Protein AF-A0A953XYM0-F1 (afdb_monomer)

Mean predicted aligned error: 4.07 Å

Nearest PDB structures (foldseek):
  1s94-assembly1_A  TM=3.712E-01  e=4.699E+00  Doryteuthis pealeii

pLDDT: mean 93.39, std 11.81, range [33.66, 98.81]

Foldseek 3Di:
DQLAQAPVQWDDDPNDIDGDDSPPDDDDDPLLSVLLHLLHPDAQVVSVVCVVVVLVVVLVVCVVVPNDVVVCVCSVLVSLLSLVRQLVVLVVDLVVPPPDDNVSSVSSNVSSVSSCVVSVNVVSNVPPDDPDDPD

Secondary structure (DSSP, 8-state):
--S---GGGEEEETTEEEE--GGG--SS-THHHHHHHHHHHS-HHHHHHHHHHHHHHHHHHHHHTT--GGGGTTHHHHHHHHTHHHHHHHHHHHHH-SSS-HHHHHHHHHHHHHHHHHTTHHHHHHHS-------

Solvent-accessible surface area (backbone atoms only — not comparable to full-atom values): 7476 Å² total; per-residue (Å²): 66,52,71,62,51,36,65,87,29,52,48,77,56,96,92,35,82,45,80,54,79,66,86,59,53,46,92,69,67,63,51,39,36,52,27,24,25,46,28,47,63,37,57,60,71,58,33,71,73,41,46,66,61,51,50,51,51,51,53,50,51,40,47,74,73,66,48,59,65,84,83,53,74,56,53,67,54,53,26,28,24,29,24,46,51,45,24,51,55,28,47,51,48,51,71,71,47,88,79,59,61,66,72,58,30,53,52,35,28,54,23,10,45,48,47,23,63,78,49,46,6,70,57,35,53,71,72,43,80,76,84,71,79,86,124

Radius of gyration: 15.24 Å; Cα contacts (8 Å, |Δi|>4): 148; chains: 1; bounding box: 33×37×41 Å

Structure (mmCIF, N/CA/C/O backbone):
data_AF-A0A953XYM0-F1
#
_entry.id   AF-A0A953XYM0-F1
#
loop_
_atom_site.group_PDB
_atom_site.id
_atom_site.type_symbol
_atom_site.label_atom_id
_atom_site.label_alt_id
_atom_site.label_comp_id
_atom_site.label_asym_id
_atom_site.label_entity_id
_atom_site.label_seq_id
_atom_site.pdbx_PDB_ins_code
_atom_site.Cartn_x
_atom_site.Cartn_y
_atom_site.Cartn_z
_atom_site.occupancy
_atom_site.B_iso_or_equiv
_atom_site.auth_seq_id
_atom_site.auth_comp_id
_atom_site.auth_asym_id
_atom_site.auth_atom_id
_atom_site.pdbx_PDB_model_num
ATOM 1 N N . VAL A 1 1 ? 3.223 -4.809 11.504 1.00 93.81 1 VAL A N 1
ATOM 2 C CA . VAL A 1 1 ? 3.077 -4.682 10.037 1.00 93.81 1 VAL A CA 1
ATOM 3 C C . VAL A 1 1 ? 3.805 -5.824 9.365 1.00 93.81 1 VAL A C 1
ATOM 5 O O . VAL A 1 1 ? 4.857 -6.210 9.865 1.00 93.81 1 VAL A O 1
ATOM 8 N N . HIS A 1 2 ? 3.210 -6.389 8.319 1.00 97.12 2 HIS A N 1
ATOM 9 C CA . HIS A 1 2 ? 3.734 -7.498 7.519 1.00 97.12 2 HIS A CA 1
ATOM 10 C C . HIS A 1 2 ? 4.937 -7.076 6.679 1.00 97.12 2 HIS A C 1
ATOM 12 O O . HIS A 1 2 ? 5.897 -7.828 6.566 1.00 97.12 2 HIS A O 1
ATOM 18 N N . HIS A 1 3 ? 4.886 -5.862 6.129 1.00 94.38 3 HIS A N 1
ATOM 19 C CA . HIS A 1 3 ? 5.962 -5.221 5.384 1.00 94.38 3 HIS A CA 1
ATOM 20 C C . HIS A 1 3 ? 6.309 -5.848 4.024 1.00 94.38 3 HIS A C 1
ATOM 22 O O . HIS A 1 3 ? 7.331 -5.501 3.449 1.00 94.38 3 HIS A O 1
ATOM 28 N N . ASP A 1 4 ? 5.457 -6.728 3.490 1.00 94.94 4 ASP A N 1
ATOM 29 C CA . ASP A 1 4 ? 5.670 -7.351 2.173 1.00 94.94 4 ASP A CA 1
ATOM 30 C C . ASP A 1 4 ? 4.362 -7.862 1.544 1.00 94.94 4 ASP A C 1
ATOM 32 O O . ASP A 1 4 ? 4.236 -9.005 1.109 1.00 94.94 4 ASP A O 1
ATOM 36 N N . CYS A 1 5 ? 3.325 -7.023 1.550 1.00 94.38 5 CYS A N 1
ATOM 37 C CA . CYS A 1 5 ? 1.963 -7.396 1.145 1.00 94.38 5 CYS A CA 1
ATOM 38 C C . CYS A 1 5 ? 1.764 -7.442 -0.385 1.00 94.38 5 CYS A C 1
ATOM 40 O O . CYS A 1 5 ? 0.733 -6.989 -0.883 1.00 94.38 5 CYS A O 1
ATOM 42 N N . HIS A 1 6 ? 2.741 -7.934 -1.150 1.00 92.38 6 HIS A N 1
ATOM 43 C CA . HIS A 1 6 ? 2.617 -8.056 -2.605 1.00 92.38 6 HIS A CA 1
ATOM 44 C C . HIS A 1 6 ? 1.702 -9.229 -3.007 1.00 92.38 6 HIS A C 1
ATOM 46 O O . HIS A 1 6 ? 1.473 -10.140 -2.207 1.00 92.38 6 HIS A O 1
ATOM 52 N N . PRO A 1 7 ? 1.214 -9.283 -4.265 1.00 89.00 7 PRO A N 1
ATOM 53 C CA . PRO A 1 7 ? 0.315 -10.348 -4.723 1.00 89.00 7 PRO A CA 1
ATOM 54 C C . PRO A 1 7 ? 0.812 -11.782 -4.505 1.00 89.00 7 PRO A C 1
ATOM 56 O O . PRO A 1 7 ? -0.004 -12.691 -4.398 1.00 89.00 7 PRO A O 1
ATOM 59 N N . GLY A 1 8 ? 2.130 -11.997 -4.455 1.00 90.50 8 GLY A N 1
ATOM 60 C CA . GLY A 1 8 ? 2.722 -13.322 -4.239 1.00 90.50 8 GLY A CA 1
ATOM 61 C C . GLY A 1 8 ? 2.561 -13.836 -2.806 1.00 90.50 8 G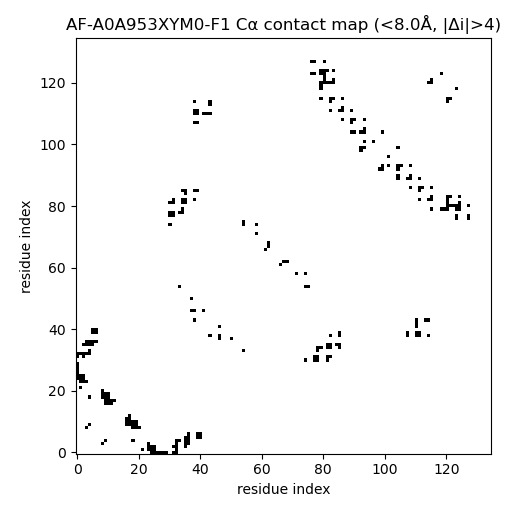LY A C 1
ATOM 62 O O . GLY A 1 8 ? 2.559 -15.047 -2.607 1.00 90.50 8 GLY A O 1
ATOM 63 N N . ASN A 1 9 ? 2.335 -12.935 -1.844 1.00 95.00 9 ASN A N 1
ATOM 64 C CA . ASN A 1 9 ? 2.102 -13.259 -0.436 1.00 95.00 9 ASN A CA 1
ATOM 65 C C . ASN A 1 9 ? 0.612 -13.302 -0.066 1.00 95.00 9 ASN A C 1
ATOM 67 O O . ASN A 1 9 ? 0.262 -13.444 1.106 1.00 95.00 9 ASN A O 1
ATOM 71 N N . LEU A 1 10 ? -0.288 -13.210 -1.051 1.00 93.88 10 LEU A N 1
ATOM 72 C CA . LEU A 1 10 ? -1.726 -13.364 -0.854 1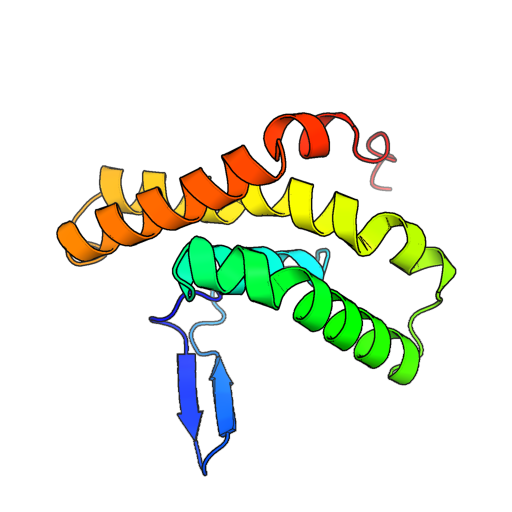.00 93.88 10 LEU A CA 1
ATOM 73 C C . LEU A 1 10 ? -2.182 -14.765 -1.249 1.00 93.88 10 LEU A C 1
ATOM 75 O O . LEU A 1 10 ? -1.878 -15.264 -2.330 1.00 93.88 10 LEU A O 1
ATOM 79 N N . TYR A 1 11 ? -3.003 -15.371 -0.400 1.00 94.88 11 TYR A N 1
ATOM 80 C CA . TYR A 1 11 ? -3.692 -16.617 -0.717 1.00 94.88 11 TYR A CA 1
ATOM 81 C C . TYR A 1 11 ? -5.147 -16.575 -0.255 1.00 94.88 11 TYR A C 1
ATOM 83 O O . TYR A 1 11 ? -5.549 -15.742 0.558 1.00 94.88 11 TYR A O 1
ATOM 91 N N . TRP A 1 12 ? -5.948 -17.496 -0.787 1.00 96.06 12 TRP A N 1
ATOM 92 C CA . TRP A 1 12 ? -7.354 -17.645 -0.429 1.00 96.06 12 TRP A CA 1
ATOM 93 C C . TRP A 1 12 ? -7.560 -18.894 0.421 1.00 96.06 12 TRP A C 1
ATOM 95 O O . TRP A 1 12 ? -7.130 -19.986 0.054 1.00 96.06 12 TRP A O 1
ATOM 105 N N . SER A 1 13 ? -8.263 -18.741 1.542 1.00 95.19 13 SER A N 1
ATOM 106 C CA . SER A 1 13 ? -8.652 -19.844 2.421 1.00 95.19 13 SER A CA 1
ATOM 107 C C . SER A 1 13 ? -10.104 -19.684 2.850 1.00 95.19 13 SER A C 1
ATOM 109 O O . SER A 1 13 ? -10.492 -18.649 3.395 1.00 95.19 13 SER A O 1
ATOM 111 N N . ALA A 1 14 ? -10.929 -20.696 2.563 1.00 95.12 14 ALA A N 1
ATOM 112 C CA . ALA A 1 14 ? -12.370 -20.688 2.837 1.00 95.12 14 ALA A CA 1
ATOM 113 C C . ALA A 1 14 ? -13.080 -19.393 2.369 1.00 95.12 14 ALA A C 1
ATOM 115 O O . ALA A 1 14 ? -13.873 -18.805 3.102 1.00 95.12 14 ALA A O 1
ATOM 116 N N . GLY A 1 15 ? -12.750 -18.916 1.161 1.00 95.56 15 GLY A N 1
ATOM 117 C CA . GLY A 1 15 ? -13.343 -17.710 0.567 1.00 95.56 15 GLY A CA 1
ATOM 118 C C . GLY A 1 15 ? -12.869 -16.380 1.164 1.00 95.56 15 GLY A C 1
ATOM 119 O O . GLY A 1 15 ? -13.441 -15.341 0.847 1.00 95.56 15 GLY A O 1
ATOM 120 N N . ARG A 1 16 ? -11.840 -16.384 2.022 1.00 95.44 16 ARG A N 1
ATOM 121 C CA . ARG A 1 16 ? -11.265 -15.176 2.634 1.00 95.44 16 ARG A CA 1
ATOM 122 C C . ARG A 1 16 ? -9.799 -14.995 2.241 1.00 95.44 16 ARG A C 1
ATOM 124 O O . ARG A 1 16 ? -9.097 -16.005 2.120 1.00 95.44 16 ARG A O 1
ATOM 131 N N . PRO A 1 17 ? -9.336 -13.747 2.047 1.00 94.12 17 PRO A N 1
ATOM 132 C CA . PRO A 1 17 ? -7.940 -13.501 1.743 1.00 94.12 17 PRO A CA 1
ATOM 133 C C . PRO A 1 17 ? -7.123 -13.636 3.027 1.00 94.12 17 PRO A C 1
ATOM 135 O O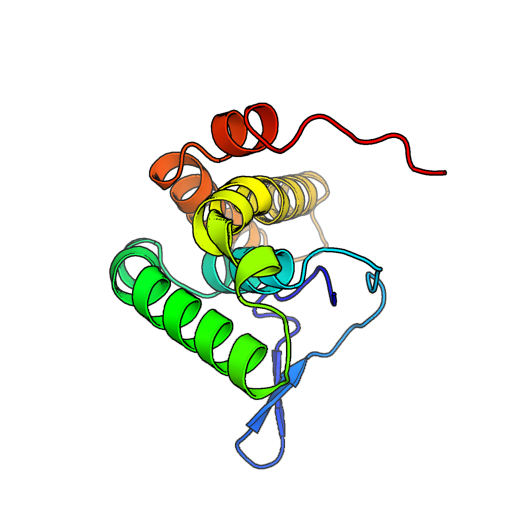 . PRO A 1 17 ? -7.597 -13.304 4.118 1.00 94.12 17 PRO A O 1
ATOM 138 N N . ALA A 1 18 ? -5.894 -14.106 2.892 1.00 94.19 18 ALA A N 1
ATOM 139 C CA . ALA A 1 18 ? -4.929 -14.185 3.973 1.00 94.19 18 ALA A CA 1
ATOM 140 C C . ALA A 1 18 ? -3.518 -13.901 3.448 1.00 94.19 18 ALA A C 1
ATOM 142 O O . ALA A 1 18 ? -3.251 -14.028 2.252 1.00 94.19 18 ALA A O 1
ATOM 143 N N . LEU A 1 19 ? -2.638 -13.505 4.367 1.00 95.38 19 LEU A N 1
ATOM 144 C CA . LEU A 1 19 ? -1.231 -13.230 4.100 1.00 95.38 19 LEU A CA 1
ATOM 145 C C . LEU A 1 19 ? -0.365 -14.405 4.558 1.00 95.38 19 LEU A C 1
ATOM 147 O O . LEU A 1 19 ? -0.600 -14.978 5.631 1.00 95.38 19 LEU A O 1
ATOM 151 N N . LEU A 1 20 ? 0.619 -14.757 3.742 1.00 95.50 20 LEU A N 1
ATOM 152 C CA . LEU A 1 20 ? 1.695 -15.690 4.073 1.00 95.50 20 LEU A CA 1
ATOM 153 C C . LEU A 1 20 ? 3.030 -14.945 4.116 1.00 95.50 20 LEU A C 1
ATOM 155 O O . LEU A 1 20 ? 3.094 -13.793 3.725 1.00 95.50 20 LEU A O 1
ATOM 159 N N . ASP A 1 21 ? 4.081 -15.626 4.564 1.00 94.94 21 ASP A N 1
ATOM 160 C CA . ASP A 1 21 ? 5.440 -15.080 4.615 1.00 94.94 21 ASP A CA 1
ATOM 161 C C . ASP A 1 21 ? 5.629 -13.869 5.555 1.00 94.94 21 ASP A C 1
ATOM 163 O O . ASP A 1 21 ? 5.829 -12.720 5.170 1.00 94.94 21 ASP A O 1
ATOM 167 N N . TRP A 1 22 ? 5.619 -14.162 6.855 1.00 96.56 22 TRP A N 1
ATOM 168 C CA . TRP A 1 22 ? 5.775 -13.171 7.924 1.00 96.56 22 TRP A CA 1
ATOM 169 C C . TRP A 1 22 ? 7.240 -12.817 8.240 1.00 96.56 22 TRP A C 1
ATOM 171 O O . TRP A 1 22 ? 7.517 -12.278 9.313 1.00 96.56 22 TRP A O 1
ATOM 181 N N . GLN A 1 23 ? 8.198 -13.125 7.358 1.00 95.69 23 GLN A N 1
ATOM 182 C CA . GLN A 1 23 ? 9.629 -12.981 7.665 1.00 95.69 23 GLN A CA 1
ATOM 183 C C . GLN A 1 23 ? 10.093 -11.523 7.848 1.00 95.69 23 GLN A C 1
ATOM 185 O O . GLN A 1 23 ? 11.082 -11.282 8.537 1.00 95.69 23 GLN A O 1
ATOM 190 N N . LEU A 1 24 ? 9.364 -10.547 7.288 1.00 95.06 24 LEU A N 1
ATOM 191 C CA . LEU A 1 24 ? 9.666 -9.109 7.399 1.00 95.06 24 LEU A CA 1
ATOM 192 C C . LEU A 1 24 ? 8.812 -8.368 8.444 1.00 95.06 24 LEU A C 1
ATOM 194 O O . LEU A 1 24 ? 8.795 -7.133 8.483 1.00 95.06 24 LEU A O 1
ATOM 198 N N . VAL A 1 25 ? 8.116 -9.103 9.320 1.00 96.81 25 VAL A N 1
ATOM 199 C CA . VAL A 1 25 ? 7.240 -8.505 10.332 1.00 96.81 25 VAL A CA 1
ATOM 200 C C . VAL A 1 25 ? 7.998 -7.545 11.253 1.00 96.81 25 VAL A C 1
ATOM 202 O O . VAL A 1 25 ? 9.063 -7.855 11.788 1.00 96.81 25 VAL A O 1
ATOM 205 N N . ARG A 1 26 ? 7.425 -6.359 11.480 1.00 93.94 26 ARG A N 1
ATOM 206 C CA . ARG A 1 26 ? 8.015 -5.337 12.362 1.00 93.94 26 ARG A CA 1
ATOM 207 C C . ARG A 1 26 ? 6.974 -4.433 13.017 1.00 93.94 26 ARG A C 1
ATOM 209 O O . ARG A 1 26 ? 5.802 -4.409 12.628 1.00 93.94 26 ARG A O 1
ATOM 216 N N . ILE A 1 27 ? 7.414 -3.675 14.021 1.00 95.94 27 ILE A N 1
ATOM 217 C CA . ILE A 1 27 ? 6.647 -2.569 14.608 1.00 95.94 27 ILE A CA 1
ATOM 218 C C . ILE A 1 27 ? 6.757 -1.361 13.672 1.00 95.94 27 ILE A C 1
ATOM 220 O O . ILE A 1 27 ? 7.846 -1.030 13.206 1.00 95.94 27 ILE A O 1
ATOM 224 N N . GLY A 1 28 ? 5.625 -0.723 13.386 1.00 92.50 28 GLY A N 1
ATOM 225 C CA . GLY A 1 28 ? 5.533 0.410 12.473 1.00 92.50 28 GLY A CA 1
ATOM 226 C C . GLY A 1 28 ? 4.081 0.777 12.180 1.00 92.50 28 GLY A C 1
ATOM 227 O O . GLY A 1 28 ? 3.153 0.155 12.702 1.00 92.50 28 GLY A O 1
ATOM 228 N N . GLU A 1 29 ? 3.889 1.786 11.338 1.00 94.88 29 GLU A N 1
ATOM 229 C CA . GLU A 1 29 ? 2.565 2.287 10.977 1.00 94.88 29 GLU A CA 1
ATOM 230 C C . GLU A 1 29 ? 1.843 1.319 10.032 1.00 94.88 29 GLU A C 1
ATOM 232 O O . GLU A 1 29 ? 2.329 1.013 8.945 1.00 94.88 29 GLU A O 1
ATOM 237 N N . GLY A 1 30 ? 0.645 0.878 10.427 1.00 95.94 30 GLY A N 1
ATOM 238 C CA . GLY A 1 30 ? -0.170 -0.077 9.666 1.00 95.94 30 GLY A CA 1
ATOM 239 C C . GLY A 1 30 ? -0.491 0.348 8.230 1.00 95.94 30 GLY A C 1
ATOM 240 O O . GLY A 1 30 ? -0.608 -0.497 7.348 1.00 95.94 30 GLY A O 1
ATOM 241 N N . VAL A 1 31 ? -0.580 1.658 7.979 1.00 97.94 31 VAL A N 1
ATOM 242 C CA . VAL A 1 31 ? -0.869 2.208 6.645 1.00 97.94 31 VAL A CA 1
ATOM 243 C C . VAL A 1 31 ? 0.220 1.874 5.618 1.00 97.94 31 VAL A C 1
ATOM 245 O O . VAL A 1 31 ? -0.071 1.835 4.426 1.00 97.94 31 VAL A O 1
ATOM 248 N N . GLY A 1 32 ? 1.440 1.545 6.059 1.00 97.69 32 GLY A N 1
ATOM 249 C CA . GLY A 1 32 ? 2.505 1.094 5.166 1.00 97.69 32 GLY A CA 1
ATOM 250 C C . GLY A 1 32 ? 2.176 -0.213 4.441 1.00 97.69 32 GLY A C 1
ATOM 251 O O . GLY A 1 32 ? 2.456 -0.336 3.251 1.00 97.69 32 GLY A O 1
ATOM 252 N N . ASP A 1 33 ? 1.495 -1.156 5.102 1.00 97.88 33 ASP A N 1
ATOM 253 C CA . ASP A 1 33 ? 1.035 -2.392 4.450 1.00 97.88 33 ASP A CA 1
ATOM 254 C C . ASP A 1 33 ? -0.068 -2.103 3.418 1.00 97.88 33 ASP A C 1
ATOM 256 O O . ASP A 1 33 ? -0.145 -2.781 2.395 1.00 97.88 33 ASP A O 1
ATOM 260 N N . VAL A 1 34 ? -0.898 -1.078 3.656 1.00 98.12 34 VAL A N 1
ATOM 261 C CA . VAL A 1 34 ? -1.915 -0.617 2.695 1.00 98.12 34 VAL A CA 1
ATOM 262 C C . VAL A 1 34 ? -1.239 0.015 1.478 1.00 98.12 34 VAL A C 1
ATOM 264 O O . VAL A 1 34 ? -1.553 -0.366 0.354 1.00 98.12 34 VAL A O 1
ATOM 267 N N . ALA A 1 35 ? -0.276 0.918 1.688 1.00 98.44 35 ALA A N 1
ATOM 268 C CA . ALA A 1 35 ? 0.523 1.522 0.620 1.00 98.44 35 ALA A CA 1
ATOM 269 C C . ALA A 1 35 ? 1.201 0.455 -0.248 1.00 98.44 35 ALA A C 1
ATOM 271 O O . ALA A 1 35 ? 1.057 0.464 -1.471 1.00 98.44 35 ALA A O 1
ATOM 272 N N . TYR A 1 36 ? 1.856 -0.519 0.388 1.00 98.25 36 TYR A N 1
ATOM 273 C CA . TYR A 1 36 ? 2.504 -1.629 -0.303 1.00 98.25 36 TYR A CA 1
ATOM 274 C C . TYR A 1 36 ? 1.502 -2.438 -1.135 1.00 98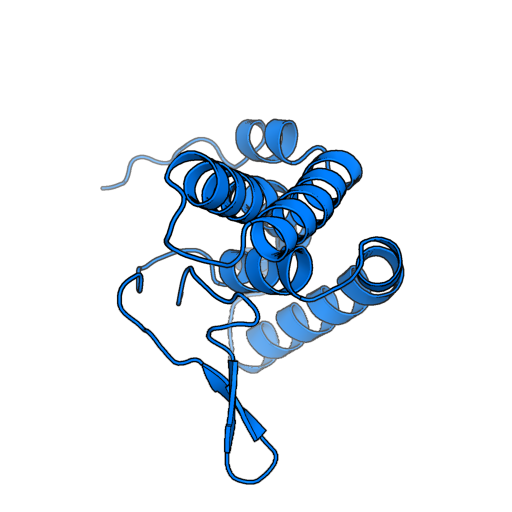.25 36 TYR A C 1
ATOM 276 O O . TYR A 1 36 ? 1.700 -2.641 -2.337 1.00 98.25 36 TYR A O 1
ATOM 284 N N . LEU A 1 37 ? 0.411 -2.884 -0.505 1.00 97.69 37 LEU A N 1
ATOM 285 C CA . LEU A 1 37 ? -0.614 -3.704 -1.143 1.00 97.69 37 LEU A CA 1
ATOM 286 C C . LEU A 1 37 ? -1.199 -3.001 -2.372 1.00 97.69 37 LEU A C 1
ATOM 288 O O . LEU A 1 37 ? -1.240 -3.590 -3.451 1.00 97.69 37 LEU A O 1
ATOM 292 N N . LEU A 1 38 ? -1.625 -1.742 -2.239 1.00 98.38 38 LEU A N 1
ATOM 293 C CA . LEU A 1 38 ? -2.262 -1.010 -3.336 1.00 98.38 38 LEU A CA 1
ATOM 294 C C . LEU A 1 38 ? -1.286 -0.721 -4.480 1.00 98.38 38 LEU A C 1
ATOM 296 O O . LEU A 1 38 ? -1.651 -0.910 -5.640 1.00 98.38 38 LEU A O 1
ATOM 300 N N . ALA A 1 39 ? -0.047 -0.331 -4.168 1.00 98.44 39 ALA A N 1
ATOM 301 C CA . ALA A 1 39 ? 0.976 -0.020 -5.167 1.00 98.44 39 ALA A CA 1
ATOM 302 C C . ALA A 1 39 ? 1.446 -1.244 -5.971 1.00 98.44 39 ALA A C 1
ATOM 304 O O . ALA A 1 39 ? 1.948 -1.090 -7.082 1.00 98.44 39 ALA A O 1
ATOM 305 N N . THR A 1 40 ? 1.297 -2.456 -5.430 1.00 97.19 40 THR A N 1
ATOM 306 C CA . THR A 1 40 ? 1.763 -3.691 -6.085 1.00 97.19 40 THR A CA 1
ATOM 307 C C . THR A 1 40 ? 0.627 -4.539 -6.662 1.00 97.19 40 THR A C 1
ATOM 309 O O . THR A 1 40 ? 0.808 -5.189 -7.695 1.00 97.19 40 THR A O 1
ATOM 312 N N . CYS A 1 41 ? -0.569 -4.512 -6.068 1.00 95.81 41 CYS A N 1
ATOM 313 C CA . CYS A 1 41 ? -1.700 -5.326 -6.525 1.00 95.81 41 CYS A CA 1
ATOM 314 C C . CYS A 1 41 ? -2.517 -4.689 -7.646 1.00 95.81 41 CYS A C 1
ATOM 316 O O . CYS A 1 41 ? -3.006 -5.415 -8.514 1.00 95.81 41 CYS A O 1
ATOM 318 N N . LEU A 1 42 ? -2.693 -3.368 -7.627 1.00 97.25 42 LEU A N 1
ATOM 319 C CA . LEU A 1 42 ? -3.606 -2.676 -8.535 1.00 97.25 42 LEU A CA 1
ATOM 320 C C . LEU A 1 42 ? -2.860 -2.068 -9.721 1.00 97.25 42 LEU A C 1
ATOM 322 O O . LEU A 1 42 ? -1.716 -1.634 -9.594 1.00 97.25 42 LEU A O 1
ATOM 326 N N . GLU A 1 43 ? -3.528 -1.998 -10.873 1.00 98.19 43 GLU A N 1
ATOM 327 C CA . GLU A 1 43 ? -3.067 -1.111 -11.945 1.00 98.19 43 GLU A CA 1
ATOM 328 C C . GLU A 1 43 ? -3.195 0.356 -11.506 1.00 98.19 43 GLU A C 1
ATOM 330 O O . GLU A 1 43 ? -4.086 0.665 -10.704 1.00 98.19 43 GLU A O 1
ATOM 335 N N . PRO A 1 44 ? -2.345 1.274 -12.006 1.00 98.56 44 PRO A N 1
ATOM 336 C CA . PRO A 1 44 ? -2.319 2.657 -11.535 1.00 98.56 44 PRO A CA 1
ATOM 337 C C . PRO A 1 44 ? -3.675 3.361 -11.632 1.00 98.56 44 PRO A C 1
ATOM 339 O O . PRO A 1 44 ? -4.065 4.071 -10.710 1.00 98.56 44 PRO A O 1
ATOM 342 N N . GLU A 1 45 ? -4.421 3.127 -12.708 1.00 98.44 45 GLU A N 1
ATOM 343 C CA . GLU A 1 45 ? -5.748 3.707 -12.936 1.00 98.44 45 GLU A CA 1
ATOM 344 C C . GLU A 1 45 ? -6.751 3.201 -11.893 1.00 98.44 45 GLU A C 1
ATOM 346 O O . GLU A 1 45 ? -7.431 3.996 -11.249 1.00 98.44 45 GLU A O 1
ATOM 351 N N . VAL A 1 46 ? -6.757 1.891 -11.634 1.00 98.69 46 VAL A N 1
ATOM 352 C CA . VAL A 1 46 ? -7.622 1.268 -10.620 1.00 98.69 46 VAL A CA 1
ATOM 353 C C . VAL A 1 46 ? -7.258 1.751 -9.216 1.00 98.69 46 VAL A C 1
ATOM 355 O O . VAL A 1 46 ? -8.143 2.005 -8.398 1.00 98.69 46 VAL A O 1
ATOM 358 N N . ARG A 1 47 ? -5.961 1.906 -8.918 1.00 98.56 47 ARG A N 1
ATOM 359 C CA . ARG A 1 47 ? -5.507 2.460 -7.637 1.00 98.56 47 ARG A CA 1
ATOM 360 C C . ARG A 1 47 ? -6.041 3.878 -7.440 1.00 98.56 47 ARG A C 1
ATOM 362 O O . ARG A 1 47 ? -6.617 4.129 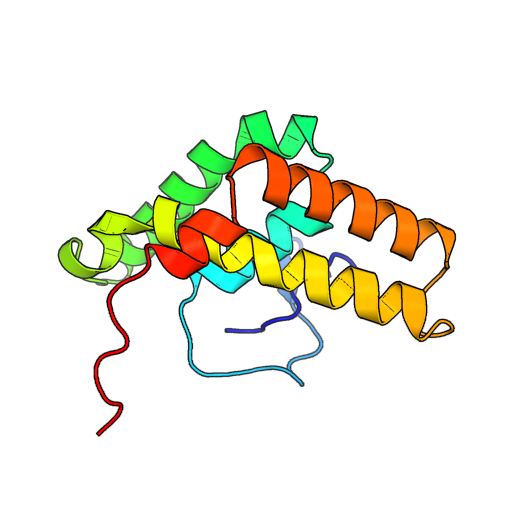-6.389 1.00 98.56 47 ARG A O 1
ATOM 369 N N . ARG A 1 48 ? -5.896 4.775 -8.423 1.00 98.62 48 ARG A N 1
ATOM 370 C CA . ARG A 1 48 ? -6.374 6.173 -8.333 1.00 98.62 48 ARG A CA 1
ATOM 371 C C . ARG A 1 48 ? -7.871 6.255 -8.044 1.00 98.62 48 ARG A C 1
ATOM 373 O O . ARG A 1 48 ? -8.301 7.082 -7.248 1.00 98.62 48 ARG A O 1
ATOM 380 N N . GLU A 1 49 ? -8.659 5.383 -8.667 1.00 98.62 49 GLU A N 1
ATOM 381 C CA . GLU A 1 49 ? -10.110 5.334 -8.462 1.00 98.62 49 GLU A CA 1
ATOM 382 C C . GLU A 1 49 ? -10.498 4.789 -7.077 1.00 98.62 49 GLU A C 1
ATOM 384 O O . GLU A 1 49 ? -11.491 5.227 -6.493 1.00 98.62 49 GLU A O 1
ATOM 389 N N . ALA A 1 50 ? -9.732 3.833 -6.540 1.00 98.25 50 ALA A N 1
ATOM 390 C CA . ALA A 1 50 ? -10.116 3.081 -5.345 1.00 98.25 50 ALA A CA 1
ATOM 391 C C . ALA A 1 50 ? -9.427 3.529 -4.044 1.00 98.25 50 ALA A C 1
ATOM 393 O O . ALA A 1 50 ? -9.979 3.311 -2.961 1.00 98.25 50 ALA A O 1
ATOM 394 N N . GLU A 1 51 ? -8.230 4.119 -4.103 1.00 98.44 51 GLU A N 1
ATOM 395 C CA . GLU A 1 51 ? -7.365 4.294 -2.928 1.00 98.44 51 GLU A CA 1
ATOM 396 C C . GLU A 1 51 ? -7.989 5.174 -1.846 1.00 98.44 51 GLU A C 1
ATOM 398 O O . GLU A 1 51 ? -7.951 4.802 -0.675 1.00 98.44 51 GLU A O 1
ATOM 403 N N . GLY A 1 52 ? -8.666 6.265 -2.216 1.00 98.44 52 GLY A N 1
ATOM 404 C CA . GLY A 1 52 ? -9.353 7.123 -1.248 1.00 98.44 52 GLY A CA 1
ATOM 405 C C . GLY A 1 52 ? -10.442 6.374 -0.470 1.00 98.44 52 GLY A C 1
ATOM 406 O O . GLY A 1 52 ? -10.519 6.462 0.756 1.00 98.44 52 GLY A O 1
ATOM 407 N N . ALA A 1 53 ? -11.251 5.562 -1.158 1.00 98.62 53 ALA A N 1
ATOM 408 C CA . ALA A 1 53 ? -12.296 4.761 -0.519 1.00 98.62 53 ALA A CA 1
ATOM 409 C C . ALA A 1 53 ? -11.714 3.639 0.361 1.00 98.62 53 ALA A C 1
ATOM 411 O O . ALA A 1 53 ? -12.242 3.347 1.438 1.00 98.62 53 ALA A O 1
ATOM 412 N N . LEU A 1 54 ? -10.612 3.020 -0.072 1.00 98.50 54 LEU A N 1
ATOM 413 C CA . LEU A 1 54 ? -9.917 1.980 0.689 1.00 98.50 54 LEU A CA 1
ATOM 414 C C . LEU A 1 54 ? -9.241 2.547 1.943 1.00 98.50 54 LEU A C 1
ATOM 416 O O . LEU A 1 54 ? -9.355 1.941 3.011 1.00 98.50 54 LEU A O 1
ATOM 420 N N . LEU A 1 55 ? -8.624 3.727 1.854 1.00 98.50 55 LEU A N 1
ATOM 421 C CA . LEU A 1 55 ? -8.060 4.443 3.001 1.00 98.50 55 LEU A CA 1
ATOM 422 C C . LEU A 1 55 ? -9.145 4.872 3.988 1.00 98.50 55 LEU A C 1
ATOM 424 O O . LEU A 1 55 ? -9.000 4.640 5.188 1.00 98.50 55 LEU A O 1
ATOM 428 N N . ALA A 1 56 ? -10.277 5.388 3.506 1.00 98.44 56 ALA A N 1
ATOM 429 C CA . ALA A 1 56 ? -11.414 5.722 4.363 1.00 98.44 56 ALA A CA 1
ATOM 430 C C . ALA A 1 56 ? -11.965 4.484 5.095 1.00 98.44 56 ALA A C 1
ATOM 432 O O . ALA A 1 56 ? -12.252 4.538 6.296 1.00 98.44 56 ALA A O 1
ATOM 433 N N . ARG A 1 57 ? -12.063 3.341 4.402 1.00 98.56 57 ARG A N 1
ATOM 434 C CA . ARG A 1 57 ? -12.456 2.060 5.009 1.00 98.56 57 ARG A CA 1
ATOM 435 C C . ARG A 1 57 ? -11.446 1.604 6.060 1.00 98.56 57 ARG A C 1
ATOM 437 O O . ARG A 1 57 ? -11.854 1.179 7.140 1.00 98.56 57 ARG A O 1
ATOM 444 N N . TYR A 1 58 ? -10.153 1.702 5.764 1.00 98.38 58 TYR A N 1
ATOM 445 C CA . TYR A 1 58 ? -9.084 1.365 6.700 1.00 98.38 58 TYR A CA 1
ATOM 446 C C . TYR A 1 58 ? -9.143 2.249 7.955 1.00 98.38 58 TYR A C 1
ATOM 448 O O . TYR A 1 58 ? -9.188 1.733 9.071 1.00 98.38 58 TYR A O 1
ATOM 456 N N . ARG A 1 59 ? -9.282 3.569 7.782 1.00 98.44 59 ARG A N 1
ATOM 457 C CA . ARG A 1 59 ? -9.478 4.535 8.873 1.00 98.44 59 ARG A CA 1
ATOM 458 C C . ARG A 1 59 ? -10.689 4.185 9.732 1.00 98.44 59 ARG A C 1
ATOM 460 O O . ARG A 1 59 ? -10.590 4.153 10.954 1.00 98.44 59 ARG A O 1
ATOM 467 N N . SER A 1 60 ? -11.829 3.898 9.104 1.00 98.56 60 SER A N 1
ATOM 468 C CA . SER A 1 60 ? -13.056 3.518 9.810 1.00 98.56 60 SER A CA 1
ATOM 469 C C . SER A 1 60 ? -12.881 2.231 10.620 1.00 98.56 60 SER A C 1
ATOM 471 O O . SER A 1 60 ? -13.352 2.168 11.755 1.00 98.56 60 SER A O 1
ATOM 473 N N . ALA A 1 61 ? -12.168 1.238 10.083 1.00 98.44 61 ALA A N 1
ATOM 474 C CA . ALA A 1 61 ? -11.870 0.002 10.801 1.00 98.44 61 ALA A CA 1
ATOM 475 C C . ALA A 1 61 ? -10.979 0.247 12.031 1.00 98.44 61 ALA A C 1
ATOM 477 O O . ALA A 1 61 ? -11.260 -0.299 13.095 1.00 98.44 61 ALA A O 1
ATOM 478 N N . LEU A 1 62 ? -9.956 1.104 11.919 1.00 98.19 62 LEU A N 1
ATOM 479 C CA . LEU A 1 62 ? -9.096 1.473 13.050 1.00 98.19 62 LEU A CA 1
ATOM 480 C C . LEU A 1 62 ? -9.869 2.210 14.150 1.00 98.19 62 LEU A C 1
ATOM 482 O O . LEU A 1 62 ? -9.739 1.866 15.323 1.00 98.19 62 LEU A O 1
ATOM 486 N N . LEU A 1 63 ? -10.722 3.168 13.776 1.00 98.38 63 LEU A N 1
ATOM 487 C CA . LEU A 1 63 ? -11.604 3.857 14.725 1.00 98.38 63 LEU A CA 1
ATOM 488 C C . LEU A 1 63 ? -12.544 2.870 15.431 1.00 98.38 63 LEU A C 1
ATOM 490 O O . LEU A 1 63 ? -12.693 2.920 16.649 1.00 98.38 63 LEU A O 1
ATOM 494 N N . GLY A 1 64 ? -13.141 1.936 14.681 1.00 98.44 64 GLY A N 1
ATOM 495 C CA . GLY A 1 64 ? -13.997 0.882 15.235 1.00 98.44 64 GLY A CA 1
ATOM 496 C C . GLY A 1 64 ? -13.260 -0.082 16.172 1.00 98.44 64 GLY A C 1
ATOM 497 O O . GLY A 1 64 ? -13.876 -0.644 17.074 1.00 98.44 64 GLY A O 1
ATOM 498 N N . ALA A 1 65 ? -11.946 -0.237 15.998 1.00 98.00 65 ALA A N 1
ATOM 499 C CA . ALA A 1 65 ? -11.072 -1.008 16.880 1.00 98.00 65 ALA A CA 1
ATOM 500 C C . ALA A 1 65 ? -10.541 -0.201 18.085 1.00 98.00 65 ALA A C 1
ATOM 502 O O . ALA A 1 65 ? -9.788 -0.744 18.892 1.00 98.00 65 ALA A O 1
ATOM 503 N N . GLY A 1 66 ? -10.928 1.072 18.226 1.00 97.94 66 GLY A N 1
ATOM 504 C CA . GLY A 1 66 ? -10.567 1.923 19.363 1.00 97.94 66 GLY A CA 1
ATOM 505 C C . GLY A 1 66 ? -9.296 2.755 19.183 1.00 97.94 66 GLY A C 1
ATOM 506 O O . GLY A 1 66 ? -8.836 3.351 20.156 1.00 97.94 66 GLY A O 1
ATOM 507 N N . VAL A 1 67 ? -8.727 2.833 17.974 1.00 96.88 67 VAL A N 1
ATOM 508 C CA . VAL A 1 67 ? -7.608 3.750 17.701 1.00 96.88 67 VAL A CA 1
ATOM 509 C C . VAL A 1 67 ? -8.103 5.199 17.809 1.00 96.88 67 VAL A C 1
ATOM 511 O O . VAL A 1 67 ? -9.114 5.536 17.184 1.00 96.88 67 VAL A O 1
ATOM 514 N N . PRO A 1 68 ? -7.430 6.078 18.574 1.00 96.62 68 PRO A N 1
ATOM 515 C CA . PRO A 1 68 ? -7.826 7.475 18.695 1.00 96.62 68 PRO A CA 1
ATOM 516 C C . PRO A 1 68 ? -7.829 8.199 17.346 1.00 96.62 68 PRO A C 1
ATOM 518 O O . PRO A 1 68 ? -6.879 8.121 16.574 1.00 96.62 68 PRO A O 1
ATOM 521 N N . ALA A 1 69 ? -8.869 8.994 17.079 1.00 95.56 69 ALA A N 1
ATOM 522 C CA . ALA A 1 69 ? -8.940 9.792 15.852 1.00 95.56 69 ALA A CA 1
ATOM 523 C C . ALA A 1 69 ? -7.788 10.808 15.723 1.00 95.56 69 ALA A C 1
ATOM 525 O O . ALA A 1 69 ? -7.410 11.150 14.605 1.00 95.56 69 ALA A O 1
ATOM 526 N N . ALA A 1 70 ? -7.237 11.263 16.855 1.00 93.94 70 ALA A N 1
ATOM 527 C CA . ALA A 1 70 ? -6.077 12.152 16.910 1.00 93.94 70 ALA A CA 1
ATOM 528 C C . ALA A 1 70 ? -4.805 11.512 16.322 1.00 93.94 70 ALA A C 1
ATOM 530 O O . ALA A 1 70 ? -3.982 12.229 15.760 1.00 93.94 70 ALA A O 1
ATOM 531 N N . ASP A 1 71 ? -4.696 10.180 16.375 1.00 92.19 71 ASP A N 1
ATOM 532 C CA . ASP A 1 71 ? -3.557 9.418 15.847 1.00 92.19 71 ASP A CA 1
ATOM 533 C C . ASP A 1 71 ? -3.704 9.132 14.338 1.00 92.19 71 ASP A C 1
ATOM 535 O O . ASP A 1 71 ? -2.800 8.590 13.708 1.00 92.19 71 ASP A O 1
ATOM 539 N N . LEU A 1 72 ? -4.855 9.482 13.748 1.00 94.06 72 LEU A N 1
ATOM 540 C CA . LEU A 1 72 ? -5.226 9.211 12.352 1.00 94.06 72 LEU A CA 1
ATOM 541 C C . LEU A 1 72 ? -5.511 10.500 11.566 1.00 94.0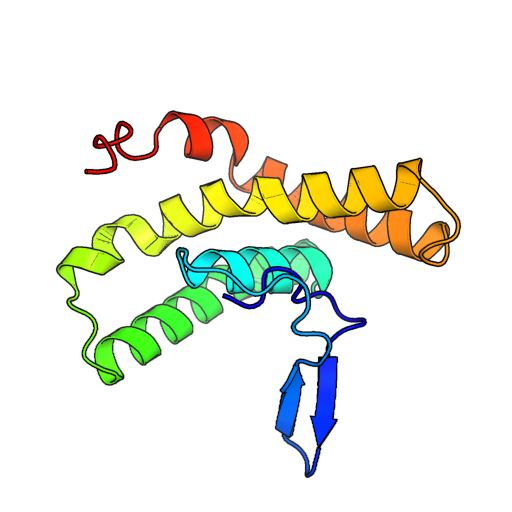6 72 LEU A C 1
ATOM 543 O O . LEU A 1 72 ? -6.270 10.474 10.594 1.00 94.06 72 LEU A O 1
ATOM 547 N N . THR A 1 73 ? -4.993 11.635 12.034 1.00 92.94 73 THR A N 1
ATOM 548 C CA . THR A 1 73 ? -5.228 12.961 11.439 1.00 92.94 73 THR A CA 1
ATOM 549 C C . THR A 1 73 ? -4.522 13.145 10.102 1.00 92.94 73 THR A C 1
ATOM 551 O O . THR A 1 73 ? -5.073 13.810 9.234 1.00 92.94 73 THR A O 1
ATOM 554 N N . ASP A 1 74 ? -3.354 12.528 9.932 1.00 94.75 74 ASP A N 1
ATOM 555 C CA . ASP A 1 74 ? -2.521 12.609 8.726 1.00 94.75 74 ASP A CA 1
ATOM 556 C C . ASP A 1 74 ? -2.408 11.249 8.008 1.00 94.75 74 ASP A C 1
ATOM 558 O O . ASP A 1 74 ? -1.374 10.891 7.454 1.00 94.75 74 ASP A O 1
ATOM 562 N N . LEU A 1 75 ? -3.448 10.412 8.061 1.00 96.62 75 LEU A N 1
ATOM 563 C CA . LEU A 1 75 ? -3.370 9.047 7.526 1.00 96.62 75 LEU A CA 1
ATOM 564 C C . LEU A 1 75 ? -2.992 9.022 6.035 1.00 96.62 75 LEU A C 1
ATOM 566 O O . LEU A 1 75 ? -2.216 8.167 5.610 1.00 96.62 75 LEU A O 1
ATOM 570 N N . GLU A 1 76 ? -3.530 9.953 5.255 1.00 97.12 76 GLU A N 1
ATOM 571 C CA . GLU A 1 76 ? -3.269 10.118 3.829 1.00 97.12 76 GLU A CA 1
ATOM 572 C C . GLU A 1 76 ? -1.828 10.575 3.560 1.00 97.12 76 GLU A C 1
ATOM 574 O O . GLU A 1 76 ? -1.172 10.013 2.683 1.00 97.12 76 GLU A O 1
ATOM 579 N N . GLY A 1 77 ? -1.294 11.519 4.344 1.00 97.06 77 GLY A N 1
ATOM 580 C CA . GLY A 1 77 ? 0.110 11.932 4.249 1.00 97.06 77 GLY A CA 1
ATOM 581 C C . GLY A 1 77 ? 1.064 10.801 4.632 1.00 97.06 77 GLY A C 1
ATOM 582 O O . GLY A 1 77 ? 2.052 10.540 3.939 1.00 97.06 77 GLY A O 1
ATOM 583 N N . ARG A 1 78 ? 0.724 10.028 5.673 1.00 97.38 78 ARG A N 1
ATOM 584 C CA . ARG A 1 78 ? 1.470 8.812 6.035 1.00 97.38 78 ARG A CA 1
ATOM 585 C C . ARG A 1 78 ? 1.400 7.753 4.933 1.00 97.38 78 ARG A C 1
ATOM 587 O O . ARG A 1 78 ? 2.429 7.164 4.613 1.00 97.38 78 ARG A O 1
ATOM 594 N N . TYR A 1 79 ? 0.235 7.521 4.325 1.00 98.50 79 TYR A N 1
ATOM 595 C CA . TYR A 1 79 ? 0.097 6.634 3.163 1.00 98.50 79 TYR A CA 1
ATOM 596 C C . TYR A 1 79 ? 1.024 7.065 2.021 1.00 98.50 79 TYR A C 1
ATOM 598 O O . TYR A 1 79 ? 1.801 6.239 1.543 1.00 98.50 79 TYR A O 1
ATOM 606 N N . ALA A 1 80 ? 0.996 8.350 1.651 1.00 98.44 80 ALA A N 1
ATOM 607 C CA . ALA A 1 80 ? 1.844 8.912 0.604 1.00 98.44 80 ALA A CA 1
ATOM 608 C C . ALA A 1 80 ? 3.334 8.681 0.894 1.00 98.44 80 ALA A C 1
ATOM 610 O O . ALA A 1 80 ? 4.050 8.151 0.046 1.00 98.44 80 ALA A O 1
ATOM 611 N N . ALA A 1 81 ? 3.795 8.970 2.115 1.00 97.94 81 ALA A N 1
ATOM 612 C CA . ALA A 1 81 ? 5.185 8.738 2.510 1.00 97.94 81 ALA A CA 1
ATOM 613 C C . ALA A 1 81 ? 5.596 7.255 2.390 1.00 97.94 81 ALA A C 1
ATOM 615 O O . ALA A 1 81 ? 6.695 6.935 1.924 1.00 97.94 81 ALA A O 1
ATOM 616 N N . HIS A 1 82 ? 4.709 6.328 2.769 1.00 98.06 82 HIS A N 1
ATOM 617 C CA . HIS A 1 82 ? 4.979 4.886 2.702 1.00 98.06 82 HIS A CA 1
ATOM 618 C C . HIS A 1 82 ? 5.011 4.312 1.283 1.00 98.06 82 HIS A C 1
ATOM 620 O O . HIS A 1 82 ? 5.563 3.227 1.109 1.00 98.06 82 HIS A O 1
ATOM 626 N N . LEU A 1 83 ? 4.508 5.014 0.259 1.00 98.56 83 LEU A N 1
ATOM 627 C CA . LEU A 1 83 ? 4.609 4.569 -1.143 1.00 98.56 83 LEU A CA 1
ATOM 628 C C . LEU A 1 83 ? 6.058 4.500 -1.653 1.00 98.56 83 LEU A C 1
ATOM 630 O O . LEU A 1 83 ? 6.332 3.795 -2.624 1.00 98.56 83 LEU A O 1
ATOM 634 N N . SER A 1 84 ? 6.999 5.166 -0.978 1.00 97.88 84 SER A N 1
ATOM 635 C CA . SER A 1 84 ? 8.433 5.060 -1.274 1.00 97.88 84 SER A CA 1
ATOM 636 C C . SER A 1 84 ? 8.978 3.633 -1.106 1.00 97.88 84 SER A C 1
ATOM 638 O O . SER A 1 84 ? 9.800 3.186 -1.907 1.00 97.88 84 SER A O 1
ATOM 640 N N . TYR A 1 85 ? 8.479 2.886 -0.118 1.00 97.31 85 TYR A N 1
ATOM 641 C CA . TYR A 1 85 ? 8.985 1.558 0.217 1.00 97.31 85 TYR A CA 1
ATOM 642 C C . TYR A 1 85 ? 8.650 0.453 -0.807 1.00 97.31 85 TYR A C 1
ATOM 644 O O . TYR A 1 85 ? 9.576 -0.244 -1.220 1.00 97.31 85 TYR A O 1
ATOM 652 N N . PRO A 1 86 ? 7.401 0.266 -1.293 1.00 97.38 86 PRO A N 1
ATOM 653 C CA . PRO A 1 86 ? 7.139 -0.718 -2.345 1.00 97.38 86 PRO A CA 1
ATOM 654 C C . PRO A 1 86 ? 7.905 -0.406 -3.637 1.00 97.38 86 PRO A C 1
ATOM 656 O O . PRO A 1 86 ? 8.294 -1.328 -4.349 1.00 97.38 86 PRO A O 1
ATOM 659 N N . PHE A 1 87 ? 8.171 0.871 -3.939 1.00 98.19 87 PHE A N 1
ATOM 660 C CA . PHE A 1 87 ? 9.020 1.232 -5.074 1.00 98.19 87 PHE A CA 1
ATOM 661 C C . PHE A 1 87 ? 10.465 0.764 -4.870 1.00 98.19 87 PHE A C 1
ATOM 663 O O . PHE A 1 87 ? 10.999 0.065 -5.732 1.00 98.19 87 PHE A O 1
ATOM 670 N N . GLU A 1 88 ? 11.071 1.077 -3.721 1.00 97.69 88 GLU A N 1
ATOM 671 C CA . GLU A 1 88 ? 12.407 0.593 -3.353 1.00 97.69 88 GLU A CA 1
ATOM 672 C C . GLU A 1 88 ? 12.488 -0.939 -3.427 1.00 97.69 88 GLU A C 1
ATOM 674 O O . GLU A 1 88 ? 13.351 -1.481 -4.122 1.00 97.69 88 GLU A O 1
ATOM 679 N N . ALA A 1 89 ? 11.556 -1.637 -2.775 1.00 95.88 89 ALA A N 1
ATOM 680 C CA . ALA A 1 89 ? 11.529 -3.095 -2.711 1.00 95.88 89 ALA A CA 1
ATOM 681 C C . ALA A 1 89 ? 11.468 -3.737 -4.107 1.00 95.88 89 ALA A C 1
ATOM 683 O O . ALA A 1 89 ? 12.207 -4.683 -4.398 1.00 95.88 89 ALA A O 1
ATOM 684 N N . MET A 1 90 ? 10.631 -3.207 -5.005 1.00 96.31 90 MET A N 1
ATOM 685 C CA . MET A 1 90 ? 10.493 -3.745 -6.361 1.00 96.31 90 MET A CA 1
ATOM 686 C C . MET A 1 90 ? 11.695 -3.411 -7.250 1.00 96.31 90 MET A C 1
ATOM 688 O O . MET A 1 90 ? 12.101 -4.251 -8.057 1.00 96.31 90 MET A O 1
ATOM 692 N N . VAL A 1 91 ? 12.313 -2.236 -7.083 1.00 97.44 91 VAL A N 1
ATOM 693 C CA . VAL A 1 91 ? 13.560 -1.880 -7.783 1.00 97.44 91 VAL A CA 1
ATOM 694 C C . VAL A 1 91 ? 14.697 -2.806 -7.360 1.00 97.44 91 VAL A C 1
ATOM 696 O O . VAL A 1 91 ? 15.388 -3.350 -8.221 1.00 97.44 91 VAL A O 1
ATOM 699 N N . VAL A 1 92 ? 14.866 -3.032 -6.054 1.00 96.50 92 VAL A N 1
ATOM 700 C CA . VAL A 1 92 ? 15.880 -3.952 -5.517 1.00 96.50 92 VAL A CA 1
ATOM 701 C C . VAL A 1 92 ? 15.638 -5.370 -6.023 1.00 96.50 92 VAL A C 1
ATOM 703 O O . VAL A 1 92 ? 16.571 -6.030 -6.475 1.00 96.50 92 VAL A O 1
ATOM 706 N N . THR A 1 93 ? 14.384 -5.820 -6.026 1.00 94.25 93 THR A N 1
ATOM 707 C CA . THR A 1 93 ? 14.030 -7.156 -6.514 1.00 94.25 93 THR A CA 1
ATOM 708 C C . THR A 1 93 ? 14.368 -7.341 -7.996 1.00 94.25 93 THR A C 1
ATOM 710 O O . THR A 1 93 ? 14.959 -8.356 -8.372 1.00 94.25 93 THR A O 1
ATOM 713 N N . LEU A 1 94 ? 14.054 -6.350 -8.839 1.00 96.25 94 LEU A N 1
ATOM 714 C CA . LEU A 1 94 ? 14.431 -6.356 -10.255 1.00 96.25 94 LEU A CA 1
ATOM 715 C C . LEU A 1 94 ? 15.957 -6.346 -10.438 1.00 96.25 94 LEU A C 1
ATOM 717 O O . LEU A 1 94 ? 16.468 -7.046 -11.308 1.00 96.25 94 LEU A O 1
ATOM 721 N N . ALA A 1 95 ? 16.676 -5.561 -9.632 1.00 96.56 95 ALA A N 1
ATOM 722 C CA . ALA A 1 95 ? 18.123 -5.393 -9.745 1.00 96.56 95 ALA A CA 1
ATOM 723 C C . ALA A 1 95 ? 18.914 -6.640 -9.324 1.00 96.56 95 ALA A C 1
ATOM 725 O O . ALA A 1 95 ? 19.909 -6.971 -9.965 1.00 96.56 95 ALA A O 1
ATOM 726 N N . ILE A 1 96 ? 18.481 -7.329 -8.262 1.00 96.38 96 ILE A N 1
ATOM 727 C CA . ILE A 1 96 ? 19.098 -8.589 -7.819 1.00 96.38 96 ILE A CA 1
ATOM 728 C C . ILE A 1 96 ? 18.841 -9.694 -8.852 1.00 96.38 96 ILE A C 1
ATOM 730 O O . ILE A 1 96 ? 19.751 -10.455 -9.179 1.00 96.38 96 ILE A O 1
ATOM 734 N N . GLY A 1 97 ? 17.618 -9.761 -9.389 1.00 92.56 97 GLY A N 1
ATOM 735 C CA . GLY A 1 97 ? 17.210 -10.799 -10.332 1.00 92.56 97 GLY A CA 1
ATOM 736 C C . GLY A 1 97 ? 17.056 -12.182 -9.682 1.00 92.56 97 GLY A C 1
ATOM 737 O O . GLY A 1 97 ? 17.490 -12.436 -8.563 1.00 92.56 97 GLY A O 1
ATOM 738 N N . GLY A 1 98 ? 16.369 -13.100 -10.368 1.00 90.94 98 GLY A N 1
ATOM 739 C CA . GLY A 1 98 ? 16.199 -14.490 -9.914 1.00 90.94 98 GLY A CA 1
ATOM 740 C C . GLY A 1 98 ? 15.218 -14.71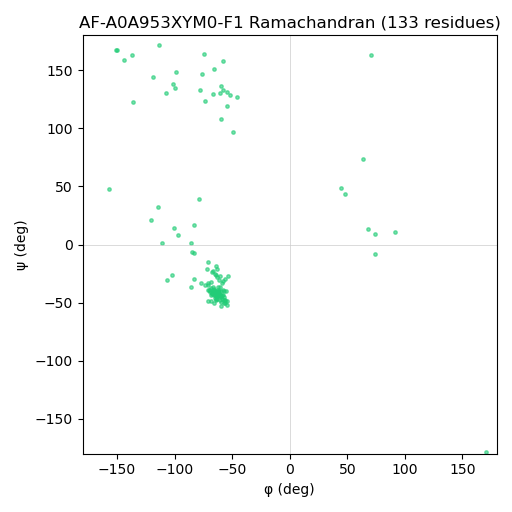0 -8.751 1.00 90.94 98 GLY A C 1
ATOM 741 O O . GLY A 1 98 ? 14.884 -15.856 -8.465 1.00 90.94 98 GLY A O 1
ATOM 742 N N . LEU A 1 99 ? 14.719 -13.644 -8.118 1.00 86.19 99 LEU A N 1
ATOM 743 C CA . LEU A 1 99 ? 13.703 -13.707 -7.055 1.00 86.19 99 LEU A CA 1
ATOM 744 C C . LEU A 1 99 ? 12.269 -13.793 -7.601 1.00 86.19 99 LEU A C 1
ATOM 746 O O . LEU A 1 99 ? 11.390 -14.370 -6.968 1.00 86.19 99 LEU A O 1
ATOM 750 N N . MET A 1 100 ? 12.026 -13.224 -8.782 1.00 90.06 100 MET A N 1
ATOM 751 C CA . MET A 1 100 ? 10.751 -13.298 -9.493 1.00 90.06 100 MET A CA 1
ATOM 752 C C . MET A 1 100 ? 10.978 -13.226 -11.006 1.00 90.06 100 MET A C 1
ATOM 754 O O . MET A 1 100 ? 12.068 -12.877 -11.463 1.00 90.06 100 MET A O 1
ATOM 758 N N . ASP A 1 101 ? 9.936 -13.535 -11.780 1.00 93.62 101 ASP A N 1
ATOM 759 C CA . ASP A 1 101 ? 9.927 -13.300 -13.225 1.00 93.62 101 ASP A CA 1
ATOM 760 C C . ASP A 1 101 ? 10.250 -11.828 -13.536 1.00 93.62 101 ASP A C 1
ATOM 762 O O . ASP A 1 101 ? 9.653 -10.915 -12.963 1.00 93.62 101 ASP A O 1
ATOM 766 N N . GLU A 1 102 ? 11.184 -11.587 -14.458 1.00 94.81 102 GLU A N 1
ATOM 767 C CA . GLU A 1 102 ? 11.671 -10.234 -14.750 1.00 94.81 102 GLU A CA 1
ATOM 768 C C . GLU A 1 102 ? 10.548 -9.331 -15.275 1.00 94.81 102 GLU A C 1
ATOM 770 O O . GLU A 1 102 ? 10.444 -8.162 -14.893 1.00 94.81 102 GLU A O 1
ATOM 775 N N . ALA A 1 103 ? 9.666 -9.864 -16.125 1.00 95.31 103 ALA A N 1
ATOM 776 C CA . ALA A 1 103 ? 8.554 -9.087 -16.650 1.00 95.31 103 ALA A CA 1
ATOM 777 C C . ALA A 1 103 ? 7.559 -8.726 -15.534 1.00 95.31 103 ALA A C 1
ATOM 779 O O . ALA A 1 103 ? 7.025 -7.615 -15.529 1.00 95.31 103 ALA A O 1
ATOM 780 N N . ALA A 1 104 ? 7.328 -9.623 -14.570 1.00 93.25 104 ALA A N 1
ATOM 781 C CA . ALA A 1 104 ? 6.550 -9.327 -13.369 1.00 93.25 104 ALA A CA 1
ATOM 782 C C . ALA A 1 104 ? 7.204 -8.244 -12.502 1.00 93.25 104 ALA A C 1
ATOM 784 O O . ALA A 1 104 ? 6.522 -7.281 -12.150 1.00 93.25 104 ALA A O 1
ATOM 785 N N . ALA A 1 105 ? 8.510 -8.343 -12.240 1.00 94.31 105 ALA A N 1
ATOM 786 C CA . ALA A 1 105 ? 9.258 -7.328 -11.497 1.00 94.31 105 ALA A CA 1
ATOM 787 C C . ALA A 1 105 ? 9.133 -5.949 -12.148 1.00 94.31 105 ALA A C 1
ATOM 789 O O . ALA A 1 105 ? 8.773 -4.976 -11.488 1.00 94.31 105 ALA A O 1
ATOM 790 N N . ARG A 1 106 ? 9.340 -5.865 -13.469 1.00 96.44 106 ARG A N 1
ATOM 791 C CA . ARG A 1 106 ? 9.191 -4.614 -14.227 1.00 96.44 106 ARG A CA 1
ATOM 792 C C . ARG A 1 106 ? 7.786 -4.032 -14.104 1.00 96.44 106 ARG A C 1
ATOM 794 O O . ARG A 1 106 ? 7.660 -2.83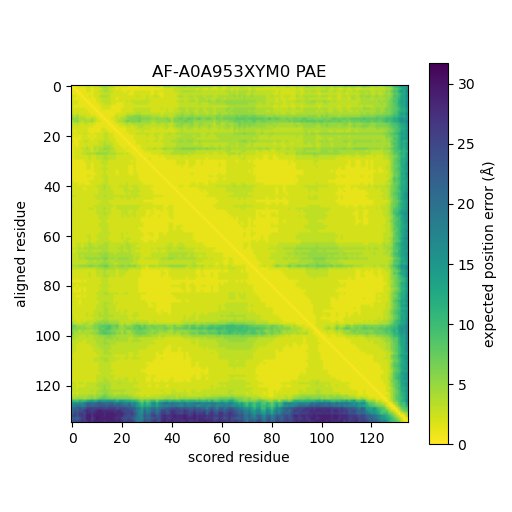3 -13.878 1.00 96.44 106 ARG A O 1
ATOM 801 N N . ARG A 1 107 ? 6.738 -4.862 -14.196 1.00 96.56 107 ARG A N 1
ATOM 802 C CA . ARG A 1 107 ? 5.348 -4.407 -14.002 1.00 96.56 107 ARG A CA 1
ATOM 803 C C . ARG A 1 107 ? 5.132 -3.817 -12.608 1.00 96.56 107 ARG A C 1
ATOM 805 O O . ARG A 1 107 ? 4.539 -2.748 -12.494 1.00 96.56 107 ARG A O 1
ATOM 812 N N . LEU A 1 108 ? 5.624 -4.480 -11.562 1.00 96.25 108 LEU A N 1
ATOM 813 C CA . LEU A 1 108 ? 5.483 -3.995 -10.186 1.00 96.25 108 LEU A CA 1
ATOM 814 C C . LEU A 1 108 ? 6.274 -2.703 -9.944 1.00 96.25 108 LEU A C 1
ATOM 816 O O . LEU A 1 108 ? 5.744 -1.789 -9.318 1.00 96.25 108 LEU A O 1
ATOM 820 N N . VAL A 1 109 ? 7.478 -2.574 -10.514 1.00 97.75 109 VAL A N 1
ATOM 821 C CA . VAL A 1 109 ? 8.239 -1.311 -10.503 1.00 97.75 109 VAL A CA 1
ATOM 822 C C . VAL A 1 109 ? 7.442 -0.193 -11.171 1.00 97.75 109 VAL A C 1
ATOM 824 O O . VAL A 1 109 ? 7.328 0.886 -10.599 1.00 97.75 109 VAL A O 1
ATOM 827 N N . THR A 1 110 ? 6.851 -0.432 -12.347 1.00 98.12 110 THR A N 1
ATOM 828 C CA . THR A 1 110 ? 6.036 0.578 -13.043 1.00 98.12 110 THR A CA 1
ATOM 829 C C . THR A 1 110 ? 4.830 1.016 -12.211 1.00 98.12 110 THR A C 1
ATOM 831 O O . THR A 1 110 ? 4.570 2.215 -12.105 1.00 98.12 110 THR A O 1
ATOM 834 N N . ARG A 1 111 ? 4.117 0.075 -11.582 1.00 98.31 111 ARG A N 1
ATOM 835 C CA . ARG A 1 111 ? 2.967 0.392 -10.720 1.00 98.31 111 ARG A CA 1
ATOM 836 C C . ARG A 1 111 ? 3.375 1.201 -9.488 1.00 98.31 111 ARG A C 1
ATOM 838 O O . ARG A 1 111 ? 2.772 2.239 -9.215 1.00 98.31 111 ARG A O 1
ATOM 845 N N . ALA A 1 112 ? 4.426 0.770 -8.790 1.00 98.44 112 ALA A N 1
ATOM 846 C CA . ALA A 1 112 ? 4.921 1.461 -7.605 1.00 98.44 112 ALA A CA 1
ATOM 847 C C . ALA A 1 112 ? 5.482 2.854 -7.940 1.00 98.44 112 ALA A C 1
ATOM 849 O O . ALA A 1 112 ? 5.207 3.812 -7.222 1.00 98.44 112 ALA A O 1
ATOM 850 N N . ALA A 1 113 ? 6.186 3.000 -9.068 1.00 98.69 113 ALA A N 1
ATOM 851 C CA . ALA A 1 113 ? 6.680 4.290 -9.547 1.00 98.69 113 ALA A CA 1
ATOM 852 C C . ALA A 1 113 ? 5.538 5.270 -9.855 1.00 98.69 113 ALA A C 1
ATOM 854 O O . ALA A 1 113 ? 5.627 6.444 -9.503 1.00 98.69 113 ALA A O 1
ATOM 855 N N . ALA A 1 114 ? 4.448 4.795 -10.468 1.00 98.81 114 ALA A N 1
ATOM 856 C CA . ALA A 1 114 ? 3.266 5.622 -10.702 1.00 98.81 114 ALA A CA 1
ATOM 857 C C . ALA A 1 114 ? 2.635 6.094 -9.383 1.00 98.81 114 ALA A C 1
ATOM 859 O O . ALA A 1 114 ? 2.230 7.246 -9.278 1.00 98.81 114 ALA A O 1
ATOM 860 N N . ALA A 1 115 ? 2.594 5.234 -8.360 1.00 98.69 115 ALA A N 1
ATOM 861 C CA . ALA A 1 115 ? 2.101 5.619 -7.041 1.00 98.69 115 ALA A CA 1
ATOM 862 C C . ALA A 1 115 ? 2.990 6.669 -6.362 1.00 98.69 115 ALA A C 1
ATOM 864 O O . ALA A 1 115 ? 2.473 7.656 -5.847 1.00 98.69 115 ALA A O 1
ATOM 865 N N . VAL A 1 116 ? 4.314 6.500 -6.427 1.00 98.75 116 VAL A N 1
ATOM 866 C CA . VAL A 1 116 ? 5.279 7.498 -5.941 1.00 98.75 116 VAL A CA 1
ATOM 867 C C . VAL A 1 116 ? 5.082 8.850 -6.629 1.00 98.75 116 VAL A C 1
ATOM 869 O O . VAL A 1 116 ? 5.068 9.872 -5.949 1.00 98.75 116 VAL A O 1
ATOM 872 N N . ALA A 1 117 ? 4.916 8.856 -7.954 1.00 98.62 117 ALA A N 1
ATOM 873 C CA . ALA A 1 117 ? 4.755 10.080 -8.735 1.00 98.62 117 ALA A CA 1
ATOM 874 C C . ALA A 1 117 ? 3.424 10.794 -8.453 1.00 98.62 117 ALA A C 1
ATOM 876 O O . ALA A 1 117 ? 3.414 12.008 -8.280 1.00 98.62 117 ALA A O 1
ATOM 877 N N . ASP A 1 118 ? 2.318 10.052 -8.374 1.00 98.56 118 ASP A N 1
ATOM 878 C CA . ASP A 1 118 ? 0.987 10.628 -8.144 1.00 98.56 118 ASP A CA 1
ATOM 879 C C . ASP A 1 118 ? 0.848 11.289 -6.759 1.00 98.56 118 ASP A C 1
ATOM 881 O O . ASP A 1 118 ? 0.010 12.170 -6.584 1.00 98.56 118 ASP A O 1
ATOM 885 N N . HIS A 1 119 ? 1.653 10.858 -5.781 1.00 98.38 119 HIS A N 1
ATOM 886 C CA . HIS A 1 119 ? 1.582 11.300 -4.380 1.00 98.38 119 HIS A CA 1
ATOM 887 C C . HIS A 1 119 ? 2.765 12.163 -3.931 1.00 98.38 119 HIS A C 1
ATOM 889 O O . HIS A 1 119 ? 2.831 12.518 -2.758 1.00 98.38 119 HIS A O 1
ATOM 895 N N . ASP A 1 120 ? 3.714 12.454 -4.827 1.00 97.38 120 ASP A N 1
ATOM 896 C CA . ASP A 1 120 ? 4.999 13.081 -4.485 1.00 97.38 120 ASP A CA 1
ATOM 897 C C . ASP A 1 120 ? 5.634 12.440 -3.231 1.00 97.38 120 ASP A C 1
ATOM 899 O O . ASP A 1 120 ? 6.005 13.090 -2.251 1.00 97.38 120 ASP A O 1
ATOM 903 N N . ALA A 1 121 ? 5.686 11.102 -3.231 1.00 97.38 121 ALA A N 1
ATOM 904 C CA . ALA A 1 121 ? 5.944 10.318 -2.021 1.00 97.38 121 ALA A CA 1
ATOM 905 C C . ALA A 1 121 ? 7.278 10.672 -1.345 1.00 97.38 121 ALA A C 1
ATOM 907 O O . ALA A 1 121 ? 7.401 10.593 -0.124 1.00 97.38 121 ALA A O 1
ATOM 908 N N . PHE A 1 122 ? 8.287 11.078 -2.121 1.00 95.94 122 PHE A N 1
ATOM 909 C CA . PHE A 1 122 ? 9.573 11.497 -1.569 1.00 95.94 122 PHE A CA 1
ATOM 910 C C . PHE A 1 122 ? 9.475 12.820 -0.807 1.00 95.94 122 PHE A C 1
ATOM 912 O O . PHE A 1 122 ? 10.086 12.928 0.255 1.00 95.94 122 PHE A O 1
ATOM 919 N N . ALA A 1 123 ? 8.690 13.791 -1.286 1.00 95.12 123 ALA A N 1
ATOM 920 C CA . ALA A 1 123 ? 8.408 15.007 -0.529 1.00 95.12 123 ALA A CA 1
ATOM 921 C C . ALA A 1 123 ? 7.642 14.677 0.761 1.00 95.12 123 ALA A C 1
ATOM 923 O O . ALA A 1 123 ? 8.054 15.091 1.841 1.00 95.12 123 ALA A O 1
ATOM 924 N N . ALA A 1 124 ? 6.629 13.807 0.684 1.00 94.19 124 ALA A N 1
ATOM 925 C CA . ALA A 1 124 ? 5.862 13.371 1.855 1.00 94.19 124 ALA A CA 1
ATOM 926 C C . ALA A 1 124 ? 6.727 12.688 2.939 1.00 94.19 124 ALA A C 1
ATOM 928 O O . ALA A 1 124 ? 6.465 12.826 4.135 1.00 94.19 124 ALA A O 1
ATOM 929 N N . VAL A 1 125 ? 7.790 11.968 2.553 1.00 91.50 125 VAL A N 1
ATOM 930 C CA . VAL A 1 125 ? 8.772 11.415 3.508 1.00 91.50 125 VAL A CA 1
ATOM 931 C C . VAL A 1 125 ? 9.548 12.521 4.229 1.00 91.50 125 VAL A C 1
ATOM 933 O O . VAL A 1 125 ? 9.847 12.375 5.417 1.00 91.50 125 VAL A O 1
ATOM 936 N N . LEU A 1 126 ? 9.890 13.604 3.528 1.00 89.06 126 LEU A N 1
ATOM 937 C CA . LEU A 1 126 ? 10.654 14.730 4.073 1.00 89.06 126 LEU A CA 1
ATOM 938 C C . LEU A 1 126 ? 9.799 15.650 4.953 1.00 89.06 126 LEU A C 1
ATOM 940 O O . LEU A 1 126 ? 10.309 16.172 5.942 1.00 89.06 126 LEU A O 1
ATOM 944 N N . ASP A 1 127 ? 8.515 15.786 4.626 1.00 83.38 127 ASP A N 1
ATOM 945 C CA . ASP A 1 127 ? 7.543 16.611 5.355 1.00 83.38 127 ASP A CA 1
ATOM 946 C C . ASP A 1 127 ? 6.939 15.904 6.582 1.00 83.38 127 ASP A C 1
ATOM 948 O O . ASP A 1 127 ? 6.218 16.514 7.375 1.00 83.38 127 ASP A O 1
ATOM 952 N N . GLY A 1 128 ? 7.238 14.613 6.763 1.00 68.38 128 GLY A N 1
ATOM 953 C CA . GLY A 1 128 ? 6.783 13.830 7.906 1.00 68.38 128 GLY A CA 1
ATOM 954 C C . GLY A 1 128 ? 7.225 14.423 9.255 1.00 68.38 128 GLY A C 1
ATOM 955 O O . GLY A 1 128 ? 8.207 15.167 9.328 1.00 68.38 128 GLY A O 1
ATOM 956 N N . PRO A 1 129 ? 6.529 14.080 10.359 1.00 62.56 129 PRO A N 1
ATOM 957 C CA . PRO A 1 129 ? 6.818 14.643 11.673 1.00 62.56 129 PRO A CA 1
ATOM 958 C C . PRO A 1 129 ? 8.305 14.492 12.006 1.00 62.56 129 PRO A C 1
ATOM 960 O O . PRO A 1 129 ? 8.868 13.400 11.885 1.00 62.56 129 PRO A O 1
ATOM 963 N N . ALA A 1 130 ? 8.938 15.603 12.408 1.00 54.66 130 ALA A N 1
ATOM 964 C CA . ALA A 1 130 ? 10.346 15.636 12.790 1.00 54.66 130 ALA A CA 1
ATOM 965 C C . ALA A 1 130 ? 10.638 14.453 13.716 1.00 54.66 130 ALA A C 1
ATOM 967 O O . ALA A 1 130 ? 9.916 14.264 14.695 1.00 54.66 130 ALA A O 1
ATOM 968 N N . ARG A 1 131 ? 11.657 13.645 13.381 1.00 52.19 131 ARG A N 1
ATOM 969 C CA . ARG A 1 131 ? 12.027 12.430 14.123 1.00 52.19 131 ARG A CA 1
ATOM 970 C C . ARG A 1 131 ? 12.128 12.751 15.617 1.00 52.19 131 ARG A C 1
ATOM 972 O O . ARG A 1 131 ? 13.157 13.240 16.081 1.00 52.19 131 ARG A O 1
ATOM 979 N N . GLY A 1 132 ? 11.062 12.481 16.367 1.00 44.91 132 GLY A N 1
ATOM 980 C CA . GLY A 1 132 ? 11.099 12.492 17.819 1.00 44.91 132 GLY A CA 1
ATOM 981 C C . GLY A 1 132 ? 12.116 11.443 18.238 1.00 44.91 132 GLY A C 1
ATOM 982 O O . GLY A 1 132 ? 12.101 10.331 17.708 1.00 44.91 132 GLY A O 1
ATOM 983 N N . SER A 1 133 ? 13.048 11.808 19.121 1.00 35.88 133 SER A N 1
ATOM 984 C CA . SER A 1 133 ? 14.058 10.868 19.594 1.00 35.88 133 SER A CA 1
ATOM 985 C C . SER A 1 133 ? 13.348 9.636 20.147 1.00 35.88 133 SER A C 1
ATOM 987 O O . SER A 1 133 ? 12.573 9.754 21.099 1.00 35.88 133 SER A O 1
ATOM 989 N N . ILE A 1 134 ? 13.611 8.475 19.558 1.00 39.16 134 ILE A N 1
ATOM 990 C CA . ILE A 1 134 ? 13.273 7.195 20.167 1.00 39.16 134 ILE A CA 1
ATOM 991 C C . ILE A 1 134 ? 14.038 7.173 21.497 1.00 39.16 134 ILE A C 1
ATOM 993 O O . ILE A 1 134 ? 15.270 7.159 21.492 1.00 39.16 134 ILE A O 1
ATOM 997 N N . ARG A 1 135 ? 13.315 7.317 22.610 1.00 33.66 135 ARG A N 1
ATOM 998 C CA . ARG A 1 135 ? 13.837 7.040 23.951 1.00 33.66 135 ARG A CA 1
ATOM 999 C C . ARG A 1 135 ? 13.707 5.556 24.236 1.00 33.66 135 ARG A C 1
ATOM 1001 O O . ARG A 1 135 ? 12.673 4.987 23.822 1.00 33.66 135 ARG A O 1
#

Sequence (135 aa):
VHHDCHPGNLYWSAGRPALLDWQLVRIGEGVGDVAYLLATCLEPEVRREAEGALLARYRSALLGAGVPAADLTDLEGRYAAHLSYPFEAMVVTLAIGGLMDEAAARRLVTRAAAAVADHDAFAAVLDGPARGSIR

=== Feature glossary ===
The record interleaves many kinds of information about one protein. Here is each kind framed as the question it answers.

Q: Are the domains correctly placed relative to each other?
A: Predicted aligned error is AlphaFold's pairwise confidence. Unlike pLDDT (per-residue), PAE is per-residue-pair and captures whether two parts of the structure are correctly placed relative to each other. Units are ångströms of expected positional error.

Q: Which residues are in helices, strands, or loops?
A: Eight-state secondary structure (DSSP): H is the canonical α-helix, G the tighter 3₁₀-helix, I the wider π-helix; E/B are β-structure, T and S are turns and bends, and '-' is everything else. DSSP derives these from the pattern of main-chain N–H···O=C hydrogen bonds, not from the sequence.

Q: What if only a Cα trace is available?
A: P-SEA three-state annotation labels each residue as helix, strand, or coil based purely on the geometry of the Cα trace. It serves as a fallback when the full backbone (and thus DSSP) is unavailable.

Q: What are the backbone torsion angles?
A: φ (phi) and ψ (psi) are the two rotatable backbone dihedrals per residue: φ is the C(i-1)–N–Cα–C torsion, ψ is the N–Cα–C–N(i+1) torsion, both in degrees on (−180°, 180°]. α-helical residues cluster near (−60°, −45°); β-strand residues near (−120°, +130°). A Ramachandran plot is simply a scatter of (φ, ψ) for every residue.

Q: What known structures does this most resemble?
A: Structural nearest neighbors (via Foldseek easy-search vs the PDB). Reported per hit: target PDB id, E-value, and alignment TM-score. A TM-score above ~0.5 is the conventional threshold fo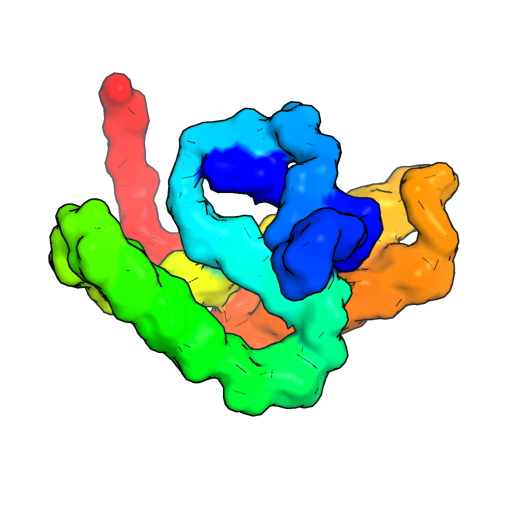r 'same fold'.

Q: What family and function is it annotated with?
A: Database cross-references. InterPro integrates a dozen domain/family signature databases into unified entries with residue-range hits. GO terms attach function/process/location labels with evidence codes. CATH codes position the fold in a four-level structural taxonomy. Organism is the NCBI-taxonomy species name.

Q: Which residues are buried vs exposed?
A: Solvent accessibility: the surface area of each residue that a 1.4 Å water probe can touch, in Å². When only backbone atoms are present the absolute values are lower than full-atom SASA (side chains contribute most of the area) and are flagged as backbone-only.

Q: What do the diagnostic plots show?
A: Three diagnostic plots accompany the record. The Cα contact map visualizes the tertiary structure as a 2D adjacency matrix (8 Å cutoff, sequence-local contacts suppressed). The Ramachandran plot shows the distribution of backbone (φ, ψ) torsions, with points in the α and β basins reflecting secondary structure content. The PAE plot shows AlphaFold's inter-residue confidence as a color matrix.

Q: What is the amino-acid chain?
A: The amino-acid sequence is the protein's primary structure: the linear order of residues from the N-terminus to the C-terminus, written in one-letter code. Everything else here — the 3D coordinates, the secondary structure, the domain annotations — is ultimately a consequence of this string.

Q: What do the rendered images show?
A: The six renders are orthographic views along the three Cartesian axes in both directions. Representation (cartoon, sticks, or surface) and color scheme (sequence-rainbow or by-chain) vary across proteins so the training set covers all the common visualization conventions.

Q: Where is each backbone atom in 3D?
A: The mmCIF table is the protein's shape written out atom by atom. For each backbone N, Cα, C, and carbonyl O, it records an (x, y, z) coordinate triple in Å plus the residue type, chain letter, and residue number.

Q: How mobile is each atom in the crystal?
A: For experimental (PDB) structures, the B-factor (temperature factor) quantifies the positional spread of each atom in the crystal — a combination of thermal vibration and static disorder — in units of Å². High B-factors mark flexible loops or poorly resolved regions; low B-factors mark the rigid, well-ordered core.

Q: How big and how compact is the whole molecule?
A: Three whole-structure scalars: the radius of gyration (RMS distance of Cα from centroid, in Å), the count of Cα–Cα contacts (pairs closer than 8 Å and separated by more than four residues in sequence — i.e. tertiary, not local, contacts), and the bounding-box dimensions. Together they distinguish compact globular folds from extended fibres or disordered chains.

Q: What does the local fold look like, residue by residue?
A: A 3Di character summarizes, for each residue, the relative orientation of the Cα frame of its nearest spatial neighbor. Because it encodes fold topology rather than chemistry, 3Di alignments detect remote structural similarity that sequence alignment misses.

Q: How confident is the AlphaFold model at each residue?
A: For AlphaFold models, the B-factor field carries pLDDT — the model's own estimate of local accuracy on a 0–100 scale. Regions with pLDDT<50 should be treated as essentially unmodeled; they often correspond to intrinsically disordered segments.